Protein AF-A0A949XG87-F1 (afdb_monomer_lite)

pLDDT: mean 87.3, std 11.06, range [51.03, 96.56]

Foldseek 3Di:
DPPCDPVNVVVVVVCCCVVQNPVCVVVVVVVVVVVVVVVVVVVVVVVVVVVVVVVVVVVVVVVVVVVVVVVVVVPPDPD

Secondary structure (DSSP, 8-state):
-----HHHHHHHHHHHHHHH-TTHHHHHHHHHHHHHHHHHHHHHHHHHHHHHHHHHHHHHHHHHHHHHHHHHHHTS---

Structure (mmCIF, N/CA/C/O backbone):
data_AF-A0A949XG87-F1
#
_entry.id   AF-A0A949XG87-F1
#
loop_
_atom_site.group_PDB
_atom_site.id
_atom_site.type_symbol
_atom_site.label_atom_id
_atom_site.label_alt_id
_atom_site.label_comp_id
_atom_site.label_asym_id
_atom_site.label_entity_id
_atom_site.label_seq_id
_atom_site.pdbx_PDB_ins_code
_atom_site.Cartn_x
_atom_site.Cartn_y
_atom_site.Cartn_z
_atom_site.occupancy
_atom_site.B_iso_or_equiv
_atom_site.auth_seq_id
_atom_site.auth_comp_id
_atom_site.auth_asym_id
_atom_site.auth_atom_id
_atom_site.pdbx_PDB_model_num
ATOM 1 N N . MET A 1 1 ? 3.041 -24.405 -3.079 1.00 58.09 1 MET A N 1
ATOM 2 C CA . MET A 1 1 ? 4.410 -23.931 -2.814 1.00 58.09 1 MET A CA 1
ATOM 3 C C . MET A 1 1 ? 4.633 -22.730 -3.717 1.00 58.09 1 MET A C 1
ATOM 5 O O . MET A 1 1 ? 4.420 -22.856 -4.915 1.00 58.09 1 MET A O 1
ATOM 9 N N . LEU A 1 2 ? 4.892 -21.553 -3.145 1.00 59.12 2 LEU A N 1
ATOM 10 C CA . LEU A 1 2 ? 5.339 -20.378 -3.897 1.00 59.12 2 LEU A CA 1
ATOM 11 C C . LEU A 1 2 ? 6.866 -20.351 -3.787 1.00 59.12 2 LEU A C 1
ATOM 13 O O . LEU A 1 2 ? 7.414 -19.572 -3.014 1.00 59.12 2 LEU A O 1
ATOM 17 N N . ASP A 1 3 ? 7.537 -21.246 -4.510 1.00 71.44 3 ASP A N 1
ATOM 18 C CA . ASP A 1 3 ? 8.998 -21.240 -4.649 1.00 71.44 3 ASP A CA 1
ATOM 19 C C . ASP A 1 3 ? 9.396 -20.186 -5.681 1.00 71.44 3 ASP A C 1
ATOM 21 O O . ASP A 1 3 ? 9.899 -20.482 -6.759 1.00 71.44 3 ASP A O 1
ATOM 25 N N . ILE A 1 4 ? 9.093 -18.928 -5.378 1.00 74.88 4 ILE A N 1
ATOM 26 C CA . ILE A 1 4 ? 9.639 -17.818 -6.143 1.00 74.88 4 ILE A CA 1
ATOM 27 C C . ILE A 1 4 ? 11.040 -17.588 -5.584 1.00 74.88 4 ILE A C 1
ATOM 29 O O . ILE A 1 4 ? 11.209 -16.904 -4.572 1.00 74.88 4 ILE A O 1
ATOM 33 N N . ALA A 1 5 ? 12.039 -18.207 -6.206 1.00 85.69 5 ALA A N 1
ATOM 34 C CA . ALA A 1 5 ? 13.421 -17.938 -5.871 1.00 85.69 5 ALA A CA 1
ATOM 35 C C . ALA A 1 5 ? 13.875 -16.609 -6.506 1.00 85.69 5 ALA A C 1
ATOM 37 O O . ALA A 1 5 ? 13.178 -15.954 -7.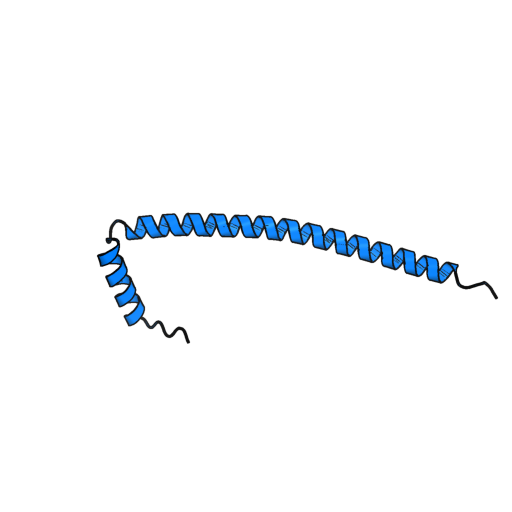290 1.00 85.69 5 ALA A O 1
ATOM 38 N N . TRP A 1 6 ? 15.058 -16.156 -6.091 1.00 90.62 6 TRP A N 1
ATOM 39 C CA . TRP A 1 6 ? 15.667 -14.923 -6.592 1.00 90.62 6 TRP A CA 1
ATOM 40 C C . TRP A 1 6 ? 15.700 -14.817 -8.132 1.00 90.62 6 TRP A C 1
ATOM 42 O O . TRP A 1 6 ? 15.427 -13.724 -8.635 1.00 90.62 6 TRP A O 1
ATOM 52 N N . PRO A 1 7 ? 15.980 -15.891 -8.899 1.00 91.88 7 PRO A N 1
ATOM 53 C CA . PRO A 1 7 ? 15.970 -15.832 -10.361 1.00 91.88 7 PRO A CA 1
ATOM 54 C C . PRO A 1 7 ? 14.594 -15.506 -10.957 1.00 91.88 7 PRO A C 1
ATOM 56 O O . PRO A 1 7 ? 14.499 -14.694 -11.877 1.00 91.88 7 PRO A O 1
ATOM 59 N N . GLU A 1 8 ? 13.518 -16.081 -10.426 1.00 89.81 8 GLU A N 1
ATOM 60 C CA . GLU A 1 8 ? 12.157 -15.885 -10.924 1.00 89.81 8 GLU A CA 1
ATOM 61 C C . GLU A 1 8 ? 11.702 -14.434 -10.739 1.00 89.81 8 GLU A C 1
ATOM 63 O O . GLU A 1 8 ? 11.101 -13.857 -11.648 1.00 89.81 8 GLU A O 1
ATOM 68 N N . LEU A 1 9 ? 12.051 -13.800 -9.611 1.00 92.50 9 LEU A N 1
ATOM 69 C CA . LEU A 1 9 ? 11.779 -12.372 -9.398 1.00 92.50 9 LEU A CA 1
ATOM 70 C C . LEU A 1 9 ? 12.483 -11.489 -10.429 1.00 92.50 9 LEU A C 1
ATOM 72 O O . LEU A 1 9 ? 11.894 -10.516 -10.902 1.00 92.50 9 LEU A O 1
ATOM 76 N N . ILE A 1 10 ? 13.722 -11.824 -10.796 1.00 94.25 10 ILE A N 1
ATOM 77 C CA . ILE A 1 10 ? 14.481 -11.075 -11.804 1.00 94.25 10 ILE A CA 1
ATOM 78 C C . ILE A 1 10 ? 13.814 -11.205 -13.175 1.00 94.25 10 ILE A C 1
ATOM 80 O O . ILE A 1 10 ? 13.659 -10.198 -13.866 1.00 94.25 10 ILE A O 1
ATOM 84 N N . VAL A 1 11 ? 13.372 -12.407 -13.556 1.00 95.44 11 VAL A N 1
ATOM 85 C CA . VAL A 1 11 ? 12.668 -12.634 -14.829 1.00 95.44 11 VAL A CA 1
ATOM 86 C C . VAL A 1 11 ? 11.355 -11.853 -14.871 1.00 95.44 11 VAL A C 1
ATOM 88 O O . VAL A 1 11 ? 11.092 -11.147 -15.844 1.00 95.44 11 VAL A O 1
ATOM 91 N N . ILE A 1 12 ? 10.558 -11.908 -13.802 1.00 93.31 12 ILE A N 1
ATOM 92 C CA . ILE A 1 12 ? 9.305 -11.147 -13.701 1.00 93.31 12 ILE A CA 1
ATOM 93 C C . ILE A 1 12 ? 9.584 -9.641 -13.775 1.00 93.31 12 ILE A C 1
ATOM 95 O O . ILE A 1 12 ? 8.893 -8.922 -14.497 1.00 93.31 12 ILE A O 1
ATOM 99 N N . GLY A 1 13 ? 10.619 -9.162 -13.079 1.00 93.75 13 GLY A N 1
ATOM 100 C CA . GLY A 1 13 ? 11.059 -7.771 -13.135 1.00 93.75 13 GLY A CA 1
ATOM 101 C C . GLY A 1 13 ? 11.461 -7.346 -14.547 1.00 93.75 13 GLY A C 1
ATOM 102 O O . GLY A 1 13 ? 10.993 -6.320 -15.029 1.00 93.75 13 GLY A O 1
ATOM 103 N N . ALA A 1 14 ? 12.260 -8.152 -15.246 1.00 95.69 14 ALA A N 1
ATOM 104 C CA . ALA A 1 14 ? 12.669 -7.880 -16.622 1.00 95.69 14 ALA A CA 1
ATOM 105 C C . ALA A 1 14 ? 11.465 -7.811 -17.574 1.00 95.69 14 ALA A C 1
ATOM 107 O O . ALA A 1 14 ? 11.346 -6.859 -18.345 1.00 95.69 14 ALA A O 1
ATOM 108 N N . VAL A 1 15 ? 10.533 -8.764 -17.478 1.00 95.94 15 VAL A N 1
ATOM 109 C CA . VAL A 1 15 ? 9.299 -8.762 -18.280 1.00 95.94 15 VAL A CA 1
ATOM 110 C C . VAL A 1 15 ? 8.451 -7.528 -17.977 1.00 95.94 15 VAL A C 1
ATOM 112 O O . VAL A 1 15 ? 7.989 -6.868 -18.904 1.00 95.94 15 VAL A O 1
ATOM 115 N N . ALA A 1 16 ? 8.287 -7.165 -16.704 1.00 94.75 16 ALA A N 1
ATOM 116 C CA . ALA A 1 16 ? 7.540 -5.974 -16.311 1.00 94.75 16 ALA A CA 1
ATOM 117 C C . ALA A 1 16 ? 8.183 -4.685 -16.853 1.00 94.75 16 ALA A C 1
ATOM 119 O O . ALA A 1 16 ? 7.477 -3.801 -17.340 1.00 94.75 16 ALA A O 1
ATOM 120 N N . LEU A 1 17 ? 9.516 -4.591 -16.826 1.00 95.50 17 LEU A N 1
ATOM 121 C CA . LEU A 1 17 ? 10.256 -3.460 -17.388 1.00 95.50 17 LEU A CA 1
ATOM 122 C C . LEU A 1 17 ? 10.101 -3.359 -18.909 1.00 95.50 17 LEU A C 1
ATOM 124 O O . LEU A 1 17 ? 9.996 -2.246 -19.413 1.00 95.50 17 LEU A O 1
ATOM 128 N N . VAL A 1 18 ? 10.067 -4.478 -19.636 1.00 96.12 18 VAL A N 1
ATOM 129 C CA . VAL A 1 18 ? 9.875 -4.480 -21.098 1.00 96.12 18 VAL A CA 1
ATOM 130 C C . VAL A 1 18 ? 8.423 -4.185 -21.476 1.00 96.12 18 VAL A C 1
ATOM 132 O O . VAL A 1 18 ? 8.177 -3.402 -22.388 1.00 96.12 18 VAL A O 1
ATOM 135 N N . ALA A 1 19 ? 7.459 -4.787 -20.779 1.00 95.81 19 ALA A N 1
ATOM 136 C CA . ALA A 1 19 ? 6.041 -4.671 -21.109 1.00 95.81 19 ALA A CA 1
ATOM 137 C C . ALA A 1 19 ? 5.448 -3.301 -20.747 1.00 95.81 19 ALA A C 1
ATOM 139 O O . ALA A 1 19 ? 4.636 -2.764 -21.496 1.00 95.81 19 ALA A O 1
ATOM 140 N N . ILE A 1 20 ? 5.826 -2.752 -19.588 1.00 94.12 20 ILE A N 1
ATOM 141 C CA . ILE A 1 20 ? 5.283 -1.488 -19.067 1.00 94.12 20 ILE A CA 1
ATOM 142 C C . ILE A 1 20 ? 6.256 -0.333 -19.318 1.00 94.12 20 ILE A C 1
ATOM 144 O O . ILE A 1 20 ? 5.825 0.790 -19.555 1.00 94.12 20 ILE A O 1
ATOM 148 N N . GLY A 1 21 ? 7.563 -0.597 -19.282 1.00 95.25 21 GLY A N 1
ATOM 149 C CA . GLY A 1 21 ? 8.608 0.419 -19.361 1.00 95.25 21 GLY A CA 1
ATOM 150 C C . GLY A 1 21 ? 9.182 0.787 -17.981 1.00 95.25 21 GLY A C 1
ATOM 151 O O . GLY A 1 21 ? 8.435 0.928 -17.007 1.00 95.25 21 GLY A O 1
ATOM 152 N N . PRO A 1 22 ? 10.504 1.029 -17.866 1.00 93.31 22 PRO A N 1
ATOM 153 C CA . PRO A 1 22 ? 11.162 1.353 -16.593 1.00 93.31 22 PRO A CA 1
ATOM 154 C C . PRO A 1 22 ? 10.683 2.666 -15.960 1.00 93.31 22 PRO A C 1
ATOM 156 O O . PRO A 1 22 ? 10.756 2.827 -14.745 1.00 93.31 22 PRO A O 1
ATOM 159 N N . LYS A 1 23 ? 10.196 3.615 -16.768 1.00 94.50 23 LYS A N 1
ATOM 160 C CA . LYS A 1 23 ? 9.699 4.916 -16.290 1.00 94.50 23 LYS A CA 1
ATOM 161 C C . LYS A 1 23 ? 8.249 4.857 -15.808 1.00 94.50 23 LYS A C 1
ATOM 163 O O . LYS A 1 23 ? 7.872 5.631 -14.931 1.00 94.50 23 LYS A O 1
ATOM 168 N N . ASP A 1 24 ? 7.460 3.934 -16.346 1.00 95.31 24 ASP A N 1
ATOM 169 C CA . ASP A 1 24 ? 6.045 3.782 -16.009 1.00 95.31 24 ASP A CA 1
ATOM 170 C C . ASP A 1 24 ? 5.823 2.790 -14.862 1.00 95.31 24 ASP A C 1
ATOM 172 O O . ASP A 1 24 ? 4.869 2.948 -14.098 1.00 95.31 24 ASP A O 1
ATOM 176 N N . LEU A 1 25 ? 6.741 1.839 -14.648 1.00 94.38 25 LEU A N 1
ATOM 177 C CA . LEU A 1 25 ? 6.674 0.888 -13.534 1.00 94.38 25 LEU A CA 1
ATOM 178 C C . LEU A 1 25 ? 6.516 1.572 -12.154 1.00 94.38 25 LEU A C 1
ATOM 180 O O . LEU A 1 25 ? 5.590 1.203 -11.425 1.00 94.38 25 LEU A O 1
ATOM 184 N N . PRO A 1 26 ? 7.295 2.617 -11.793 1.00 93.00 26 PRO A N 1
ATOM 185 C CA . PRO A 1 26 ? 7.106 3.332 -10.529 1.00 93.00 26 PRO A CA 1
ATOM 186 C C . PRO A 1 26 ? 5.722 3.980 -10.438 1.00 93.00 26 PRO A C 1
ATOM 188 O O . PRO A 1 26 ? 5.058 3.922 -9.403 1.00 93.00 26 PRO A O 1
ATOM 191 N N . LYS A 1 27 ? 5.236 4.560 -11.541 1.00 95.19 27 LYS A N 1
ATOM 192 C CA . LYS A 1 27 ? 3.919 5.205 -11.609 1.00 95.19 27 LYS A CA 1
ATOM 193 C C . LYS A 1 27 ? 2.790 4.198 -11.37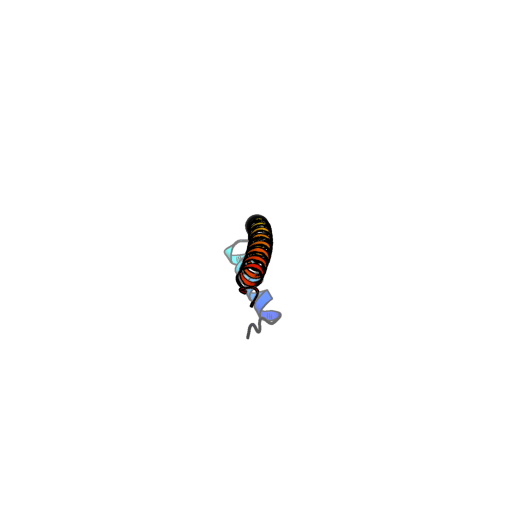8 1.00 95.19 27 LYS A C 1
ATOM 195 O O . LYS A 1 27 ? 1.853 4.504 -10.635 1.00 95.19 27 LYS A O 1
ATOM 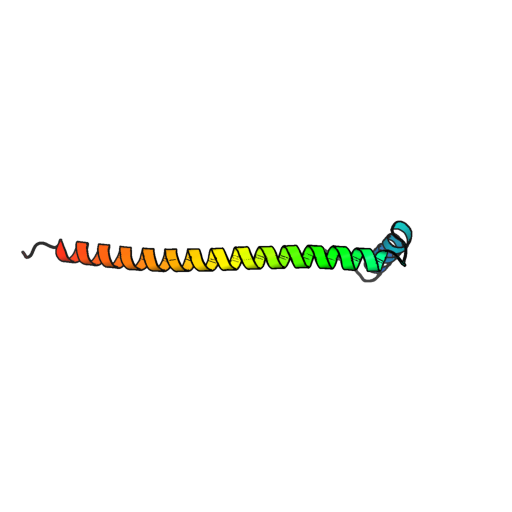200 N N . VAL A 1 28 ? 2.901 2.999 -11.954 1.00 94.62 28 VAL A N 1
ATOM 201 C CA . VAL A 1 28 ? 1.963 1.886 -11.744 1.00 94.62 28 VAL A CA 1
ATOM 202 C C . VAL A 1 28 ? 2.012 1.401 -10.296 1.00 94.62 28 VAL A C 1
ATOM 204 O O . VAL A 1 28 ? 0.962 1.291 -9.666 1.00 94.62 28 VAL A O 1
ATOM 207 N N . MET A 1 29 ? 3.203 1.204 -9.721 1.00 94.81 29 MET A N 1
ATOM 208 C CA . MET A 1 29 ? 3.351 0.826 -8.309 1.00 94.81 29 MET A CA 1
ATOM 209 C C . MET A 1 29 ? 2.716 1.857 -7.369 1.00 94.81 29 MET A C 1
ATOM 211 O O . MET A 1 29 ? 1.994 1.487 -6.445 1.00 94.81 29 MET A O 1
ATOM 215 N N . HIS A 1 30 ? 2.909 3.154 -7.622 1.00 95.62 30 HIS A N 1
ATOM 216 C CA . HIS A 1 30 ? 2.257 4.212 -6.848 1.00 95.62 30 HIS A CA 1
ATOM 217 C C . HIS A 1 30 ? 0.733 4.201 -7.011 1.00 95.62 30 HIS A C 1
ATOM 219 O O . HIS A 1 30 ? 0.007 4.414 -6.038 1.00 95.62 30 HIS A O 1
ATOM 225 N N . ALA A 1 31 ? 0.224 3.960 -8.221 1.00 95.94 31 ALA A N 1
ATOM 226 C CA . ALA A 1 31 ? -1.211 3.873 -8.468 1.00 95.94 31 ALA A CA 1
ATOM 227 C C . ALA A 1 31 ? -1.840 2.684 -7.726 1.00 95.94 31 ALA A C 1
ATOM 229 O O . ALA A 1 31 ? -2.807 2.880 -6.984 1.00 95.94 31 ALA A O 1
ATOM 230 N N . LEU A 1 32 ? -1.239 1.498 -7.855 1.00 96.19 32 LEU A N 1
ATOM 231 C CA . LEU A 1 32 ? -1.635 0.281 -7.146 1.00 96.19 32 LEU A CA 1
ATOM 232 C C . LEU A 1 32 ? -1.553 0.475 -5.631 1.00 96.19 32 LEU A C 1
ATOM 234 O O . LEU A 1 32 ? -2.513 0.186 -4.926 1.00 96.19 32 LEU A O 1
ATOM 238 N N . GLY A 1 33 ? -0.461 1.053 -5.126 1.00 95.38 33 GLY A N 1
ATOM 239 C CA . GLY A 1 33 ? -0.286 1.332 -3.702 1.00 95.38 33 GLY A CA 1
ATOM 240 C C . GLY A 1 33 ? -1.381 2.240 -3.140 1.00 95.38 33 GLY A C 1
ATOM 241 O O . GLY A 1 33 ? -1.946 1.953 -2.084 1.00 95.38 33 GLY A O 1
ATOM 242 N N . ARG A 1 34 ? -1.759 3.299 -3.868 1.00 96.56 34 ARG A N 1
ATOM 243 C CA . ARG A 1 34 ? -2.879 4.168 -3.470 1.00 96.56 34 ARG A CA 1
ATOM 244 C C . ARG A 1 34 ? -4.214 3.427 -3.470 1.00 96.56 34 ARG A C 1
ATOM 246 O O . ARG A 1 34 ? -5.025 3.664 -2.579 1.00 96.56 34 ARG A O 1
ATOM 253 N N . TRP A 1 35 ? -4.458 2.563 -4.452 1.00 96.56 35 TRP A N 1
ATOM 254 C CA . TRP A 1 35 ? -5.692 1.776 -4.534 1.00 96.56 35 TRP A CA 1
ATOM 255 C C . TRP A 1 35 ? -5.794 0.765 -3.394 1.00 96.56 35 TRP A C 1
ATOM 257 O O . TRP A 1 35 ? -6.793 0.755 -2.677 1.00 96.56 35 TRP A O 1
ATOM 267 N N . THR A 1 36 ? -4.731 0.001 -3.147 1.00 96.25 36 THR A N 1
ATOM 268 C CA . THR A 1 36 ? -4.655 -0.936 -2.022 1.00 96.25 36 THR A CA 1
ATOM 269 C C . THR A 1 36 ? -4.783 -0.211 -0.683 1.00 96.25 36 THR A C 1
ATOM 271 O O . THR A 1 36 ? -5.478 -0.688 0.211 1.00 96.25 36 THR A O 1
ATOM 274 N N . GLY A 1 37 ? -4.183 0.975 -0.540 1.00 96.12 37 GLY A N 1
ATOM 275 C CA . GLY A 1 37 ? -4.329 1.808 0.655 1.00 96.12 37 GLY A CA 1
ATOM 276 C C . GLY A 1 37 ? -5.775 2.243 0.907 1.00 96.12 37 GLY A C 1
ATOM 277 O O . GLY A 1 37 ? -6.264 2.133 2.031 1.00 96.12 37 GLY A O 1
ATOM 278 N N . LYS A 1 38 ? -6.490 2.672 -0.142 1.00 96.31 38 LYS A N 1
ATOM 279 C CA . LYS A 1 38 ? -7.922 3.003 -0.056 1.00 96.31 38 LYS A CA 1
ATOM 280 C C . LYS A 1 38 ? -8.764 1.788 0.328 1.00 96.31 38 LYS A C 1
ATOM 282 O O . LYS A 1 38 ? -9.596 1.895 1.223 1.00 96.31 38 LYS A O 1
ATOM 287 N N . ALA A 1 39 ? -8.515 0.637 -0.296 1.00 96.25 39 ALA A N 1
ATOM 288 C CA . ALA A 1 39 ? -9.211 -0.604 0.031 1.00 96.25 39 ALA A CA 1
ATOM 289 C C . ALA A 1 39 ? -8.970 -1.019 1.492 1.00 96.25 39 ALA A C 1
ATOM 291 O O . ALA A 1 39 ? -9.913 -1.336 2.211 1.00 96.25 39 ALA A O 1
ATOM 292 N N . ARG A 1 40 ? -7.720 -0.938 1.972 1.00 96.06 40 ARG A N 1
ATOM 293 C CA . ARG A 1 40 ? -7.375 -1.234 3.370 1.00 96.06 40 ARG A CA 1
ATOM 294 C C . ARG A 1 40 ? -8.113 -0.318 4.343 1.00 96.06 40 ARG A C 1
ATOM 296 O O . ARG A 1 40 ? -8.636 -0.811 5.337 1.00 96.06 40 ARG A O 1
ATOM 303 N N . ARG A 1 41 ? -8.172 0.984 4.053 1.00 95.62 41 ARG A N 1
ATOM 304 C CA . ARG A 1 41 ? -8.887 1.960 4.884 1.00 95.62 41 ARG A CA 1
ATOM 305 C C . ARG A 1 41 ? -10.389 1.674 4.932 1.00 95.62 41 ARG A C 1
ATOM 307 O O . ARG A 1 41 ? -10.956 1.637 6.014 1.00 95.62 41 ARG A O 1
ATOM 31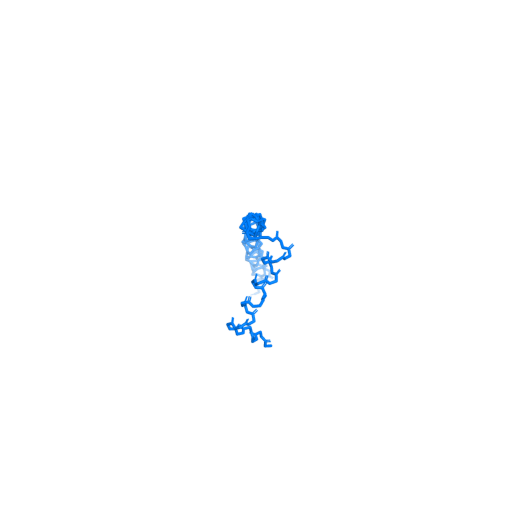4 N N . MET A 1 42 ? -11.002 1.371 3.789 1.00 95.62 42 MET A N 1
ATOM 315 C CA . MET A 1 42 ? -12.413 0.979 3.723 1.00 95.62 42 MET A CA 1
ATOM 316 C C . MET A 1 42 ? -12.696 -0.278 4.559 1.00 95.62 42 MET A C 1
ATOM 318 O O . MET A 1 42 ? -13.659 -0.320 5.316 1.00 95.62 42 MET A O 1
ATOM 322 N N . VAL A 1 43 ? -11.827 -1.291 4.486 1.00 95.38 43 VAL A N 1
ATOM 323 C CA . VAL A 1 43 ? -11.950 -2.500 5.318 1.00 95.38 43 VAL A CA 1
ATOM 324 C C . VAL A 1 43 ? -11.808 -2.176 6.807 1.00 95.38 43 VAL A C 1
ATOM 326 O O . VAL A 1 43 ? -12.498 -2.779 7.623 1.00 95.38 43 VAL A O 1
ATOM 329 N N . GLN A 1 44 ? -10.930 -1.242 7.183 1.00 95.19 44 GLN A N 1
ATOM 330 C CA . GLN A 1 44 ? -10.795 -0.802 8.575 1.00 95.19 44 GLN A CA 1
ATOM 331 C C . GLN A 1 44 ? -12.060 -0.100 9.081 1.00 95.19 44 GLN A C 1
ATOM 333 O O . GLN A 1 44 ? -12.479 -0.370 10.201 1.00 95.19 44 GLN A O 1
ATOM 338 N N . GLU A 1 45 ? -12.688 0.734 8.254 1.00 93.06 45 GLU A N 1
ATOM 339 C CA . GLU A 1 45 ? -13.956 1.398 8.582 1.00 93.06 45 GLU A CA 1
ATOM 340 C C . GLU A 1 45 ? -15.090 0.371 8.767 1.00 93.06 45 GLU A C 1
ATOM 342 O O . GLU A 1 45 ? -15.809 0.414 9.761 1.00 93.06 45 GLU A O 1
ATOM 347 N N . VAL A 1 46 ? -15.195 -0.630 7.882 1.00 93.38 46 VAL A N 1
ATOM 348 C CA . VAL A 1 46 ? -16.184 -1.718 8.015 1.00 93.38 46 VAL A CA 1
ATOM 349 C C . VAL A 1 46 ? -15.944 -2.560 9.271 1.00 93.38 46 VAL A C 1
ATOM 351 O O . VAL A 1 46 ? -16.896 -2.868 9.982 1.00 93.38 46 VAL A O 1
ATOM 354 N N . LYS A 1 47 ? -14.688 -2.917 9.566 1.00 92.06 47 LYS A N 1
ATOM 355 C CA . LYS A 1 47 ? -14.339 -3.650 10.793 1.00 92.06 47 LYS A CA 1
ATOM 356 C C . LYS A 1 47 ? -14.711 -2.861 12.046 1.00 92.06 47 LYS A C 1
ATOM 358 O O . LYS A 1 47 ? -15.354 -3.423 12.918 1.00 92.06 47 LYS A O 1
ATOM 363 N N . GLY A 1 48 ? -14.397 -1.564 12.088 1.00 91.69 48 GLY A N 1
ATOM 364 C CA . GLY A 1 48 ? -14.769 -0.703 13.214 1.00 91.69 48 GLY A CA 1
ATOM 365 C C . GLY A 1 48 ? -16.282 -0.647 13.446 1.00 91.69 48 GLY A C 1
ATOM 366 O O . GLY A 1 48 ? -16.734 -0.748 14.583 1.00 91.69 48 GLY A O 1
ATOM 367 N N . ASN A 1 49 ? -17.072 -0.578 12.372 1.00 88.31 49 ASN A N 1
ATOM 368 C CA . ASN A 1 49 ? -18.534 -0.593 12.471 1.00 88.31 49 ASN A CA 1
ATOM 369 C C . ASN A 1 49 ? -19.077 -1.950 12.955 1.00 88.31 49 ASN A C 1
ATOM 371 O O . ASN A 1 49 ? -20.028 -1.995 13.731 1.00 88.31 49 ASN A O 1
ATOM 375 N N . LEU A 1 50 ? -18.479 -3.060 12.509 1.00 87.31 50 LEU A N 1
ATOM 376 C CA . LEU A 1 50 ? -18.848 -4.408 12.952 1.00 87.31 50 LEU A CA 1
ATOM 377 C C . LEU A 1 50 ? -18.494 -4.650 14.422 1.00 87.31 50 LEU A C 1
ATOM 379 O O . LEU A 1 50 ? -19.293 -5.238 15.144 1.00 87.31 50 LEU A O 1
ATOM 383 N N . ASP A 1 51 ? -17.330 -4.181 14.872 1.00 87.19 51 ASP A N 1
ATOM 384 C CA . ASP A 1 51 ? -16.898 -4.310 16.266 1.00 87.19 51 ASP A CA 1
ATOM 385 C C . ASP A 1 51 ? -17.861 -3.572 17.211 1.00 87.19 51 ASP A C 1
ATOM 387 O O . ASP A 1 51 ? -18.228 -4.102 18.261 1.00 87.19 51 ASP A O 1
ATOM 391 N N . GLN A 1 52 ? -18.348 -2.396 16.804 1.00 84.81 52 GLN A N 1
ATOM 392 C CA . GLN A 1 52 ? -19.361 -1.649 17.550 1.00 84.81 52 GLN A CA 1
ATOM 393 C C . GLN A 1 52 ? -20.702 -2.399 17.627 1.00 84.81 52 GLN A C 1
ATOM 395 O O . GLN A 1 52 ? -21.271 -2.534 18.709 1.00 84.81 52 GLN A O 1
ATOM 400 N N . LEU A 1 53 ? -21.177 -2.950 16.505 1.00 81.56 53 LEU A N 1
ATOM 401 C CA . LEU A 1 53 ? -22.412 -3.745 16.461 1.00 81.56 53 LEU A CA 1
ATOM 402 C C . LEU A 1 53 ? -22.314 -5.025 17.302 1.00 81.56 53 LEU A C 1
ATOM 404 O O . LEU A 1 53 ? -23.266 -5.394 17.991 1.00 81.56 53 LEU A O 1
ATOM 408 N N . ASN A 1 54 ? -21.167 -5.704 17.266 1.00 87.38 54 ASN A N 1
ATOM 409 C CA . ASN A 1 54 ? -20.925 -6.895 18.076 1.00 87.38 54 ASN A CA 1
ATOM 410 C C . ASN A 1 54 ? -20.963 -6.564 19.568 1.00 87.38 54 ASN A C 1
ATOM 412 O O . ASN A 1 54 ? -21.606 -7.282 20.330 1.00 87.38 54 ASN A O 1
ATOM 416 N N . TYR A 1 55 ? -20.331 -5.460 19.976 1.00 84.19 55 TYR A N 1
ATOM 417 C CA . TYR A 1 55 ? -20.356 -5.006 21.363 1.00 84.19 55 TYR A CA 1
ATOM 418 C C . TYR A 1 55 ? -21.785 -4.711 21.844 1.00 84.19 55 TYR A C 1
ATOM 420 O O . TYR A 1 55 ? -22.195 -5.194 22.898 1.00 84.19 55 TYR A O 1
ATOM 428 N N . GLU A 1 56 ? -22.576 -3.985 21.050 1.00 81.38 56 GLU A N 1
ATOM 429 C CA . GLU A 1 56 ? -23.982 -3.699 21.369 1.00 81.38 56 GLU A CA 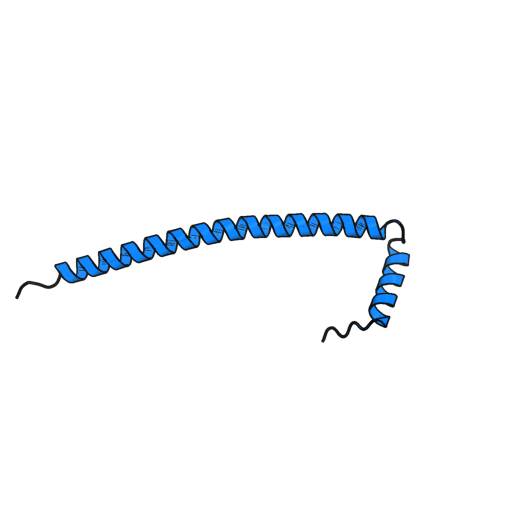1
ATOM 430 C C . GLU A 1 56 ? -24.822 -4.978 21.477 1.00 81.38 56 GLU A C 1
ATOM 432 O O . GLU A 1 56 ? -25.629 -5.125 22.397 1.00 81.38 56 GLU A O 1
ATOM 437 N N . THR A 1 57 ? -24.594 -5.930 20.571 1.00 85.12 57 THR A N 1
ATOM 438 C CA . THR A 1 57 ? -25.290 -7.221 20.570 1.00 85.12 57 THR A CA 1
ATOM 439 C C . THR A 1 57 ? -24.933 -8.042 21.808 1.00 85.12 57 THR A C 1
ATOM 441 O O . THR A 1 57 ? -25.825 -8.597 22.450 1.00 85.12 57 THR A O 1
ATOM 444 N N . GLU A 1 58 ? -23.655 -8.080 22.192 1.00 83.88 58 GLU A N 1
ATOM 445 C CA . GLU A 1 58 ? -23.196 -8.800 23.381 1.00 83.88 58 GLU A CA 1
ATOM 446 C C . GLU A 1 58 ? -23.800 -8.211 24.666 1.00 83.88 58 GLU A C 1
ATOM 448 O O . GLU A 1 58 ? -24.273 -8.951 25.533 1.00 83.88 58 GLU A O 1
ATOM 453 N N . VAL A 1 59 ? -23.840 -6.881 24.786 1.00 85.38 59 VAL A N 1
ATOM 454 C CA . VAL A 1 59 ? -24.453 -6.197 25.936 1.00 85.38 59 VAL A CA 1
ATOM 455 C C . VAL A 1 59 ? -25.961 -6.462 25.995 1.00 85.38 59 VAL A C 1
ATOM 457 O O . VAL A 1 59 ? -26.484 -6.805 27.058 1.00 85.38 59 VAL A O 1
ATOM 460 N N . ALA A 1 60 ? -26.660 -6.364 24.861 1.00 86.38 60 ALA A N 1
ATOM 461 C CA . ALA A 1 60 ? -28.092 -6.646 24.782 1.00 86.38 60 ALA A CA 1
ATOM 462 C C . ALA A 1 60 ? -28.419 -8.105 25.150 1.00 86.38 60 ALA A C 1
ATOM 464 O O . ALA A 1 60 ? -29.420 -8.376 25.820 1.00 86.38 60 ALA A O 1
ATOM 465 N N . GLU A 1 61 ? -27.569 -9.052 24.748 1.00 87.94 61 GLU A N 1
ATOM 466 C CA . GLU A 1 61 ? -27.744 -10.465 25.078 1.00 87.94 61 GLU A CA 1
ATOM 467 C C . GLU A 1 61 ? -27.530 -10.736 26.576 1.00 87.94 61 GLU A C 1
ATOM 469 O O . GLU A 1 61 ? -28.306 -11.479 27.182 1.00 87.94 61 GLU A O 1
ATOM 474 N N . ARG A 1 62 ? -26.529 -10.098 27.200 1.00 87.12 62 ARG A N 1
ATOM 475 C CA . ARG A 1 62 ? -26.280 -10.199 28.649 1.00 87.12 62 ARG A CA 1
ATOM 476 C C . ARG A 1 62 ? -27.477 -9.707 29.463 1.00 87.12 62 ARG A C 1
ATOM 478 O O . ARG A 1 62 ? -27.951 -10.444 30.324 1.00 87.12 62 ARG A O 1
ATOM 485 N N . LEU A 1 63 ? -28.019 -8.532 29.135 1.00 87.69 63 LEU A N 1
ATOM 486 C CA . LEU A 1 63 ? -29.193 -7.974 29.821 1.00 87.69 63 LEU A CA 1
ATOM 487 C C . LEU A 1 63 ? -30.420 -8.887 29.683 1.00 87.69 63 LEU A C 1
ATOM 489 O O . LEU A 1 63 ? -31.091 -9.179 30.670 1.00 87.69 63 LEU A O 1
ATOM 493 N N . ARG A 1 64 ? -30.672 -9.428 28.482 1.00 88.62 64 ARG A N 1
ATOM 494 C CA . ARG A 1 64 ? -31.757 -10.401 28.263 1.00 88.62 64 ARG A CA 1
ATOM 495 C C . ARG A 1 64 ? -31.599 -11.671 29.091 1.00 88.62 64 ARG A C 1
ATOM 497 O O . ARG A 1 64 ? -32.594 -12.202 29.582 1.00 88.62 64 ARG A O 1
ATOM 504 N N . ARG A 1 65 ? -30.374 -12.188 29.227 1.00 87.50 65 ARG A N 1
ATOM 505 C CA . ARG A 1 65 ? -30.104 -13.375 30.052 1.00 87.50 65 ARG A CA 1
ATOM 506 C C . ARG A 1 65 ? -30.342 -13.090 31.533 1.00 87.50 65 ARG A C 1
ATOM 508 O O . ARG A 1 65 ? -30.907 -13.941 32.212 1.00 87.50 65 ARG A O 1
ATOM 515 N N . GLU A 1 66 ? -29.969 -11.907 32.015 1.00 86.88 66 GLU A N 1
ATOM 516 C CA . GLU A 1 66 ? -30.244 -11.483 33.392 1.00 86.88 66 GLU A CA 1
ATOM 517 C C . GLU A 1 66 ? -31.747 -11.339 33.658 1.00 86.88 66 GLU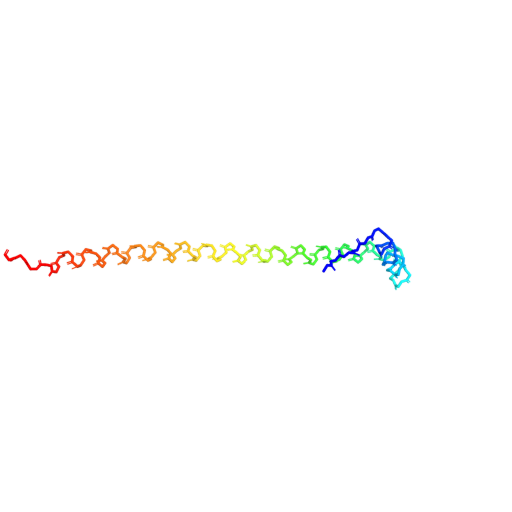 A C 1
ATOM 519 O O . GLU A 1 66 ? -32.242 -11.857 34.657 1.00 86.88 66 GLU A O 1
ATOM 524 N N . GLU A 1 67 ? -32.502 -10.709 32.754 1.00 85.75 67 GLU A N 1
ATOM 525 C CA . GLU A 1 67 ? -33.963 -10.599 32.871 1.00 85.75 67 GLU A CA 1
ATOM 526 C C . GLU A 1 67 ? -34.654 -11.968 32.847 1.00 85.75 67 GLU A C 1
ATOM 528 O O . GLU A 1 67 ? -35.569 -12.220 33.633 1.00 85.75 67 GLU A O 1
ATOM 533 N N . ALA A 1 68 ? -34.206 -12.873 31.973 1.00 86.00 68 ALA A N 1
ATOM 534 C CA . ALA A 1 68 ? -34.726 -14.235 31.906 1.00 86.00 68 ALA A CA 1
ATOM 535 C C . ALA A 1 68 ? -34.416 -15.031 33.184 1.00 86.00 68 ALA A C 1
ATOM 537 O O . ALA A 1 68 ? -35.280 -15.761 33.669 1.00 86.00 68 ALA A O 1
ATOM 538 N N . ALA A 1 69 ? -33.219 -14.858 33.754 1.00 84.62 69 ALA A N 1
ATOM 539 C CA . ALA A 1 69 ? -32.842 -15.472 35.023 1.00 84.62 69 ALA A CA 1
ATOM 540 C C . ALA A 1 69 ? -33.695 -14.938 36.184 1.00 84.62 69 ALA A C 1
ATOM 542 O O . ALA A 1 69 ? -34.234 -15.734 36.949 1.00 84.62 69 ALA A O 1
ATOM 543 N N . LYS A 1 70 ? -33.913 -13.617 36.261 1.00 84.12 70 LYS A N 1
ATOM 544 C CA . LYS A 1 70 ? -34.766 -13.000 37.292 1.00 84.12 70 LYS A CA 1
ATOM 545 C C . LYS A 1 70 ? -36.225 -13.442 37.189 1.00 84.12 70 LYS A C 1
ATOM 547 O O . LYS A 1 70 ? -36.821 -13.799 38.200 1.00 84.12 70 LYS A O 1
ATOM 552 N N . LYS A 1 71 ? -36.785 -13.506 35.975 1.00 80.81 71 LYS A N 1
ATOM 553 C CA . LYS A 1 71 ? -38.141 -14.040 35.754 1.00 80.81 71 LYS A CA 1
ATOM 554 C C . LYS A 1 71 ? -38.265 -15.510 36.145 1.00 80.81 71 LYS A C 1
ATOM 556 O O . LYS A 1 71 ? -39.292 -15.907 36.688 1.00 80.81 71 LYS A O 1
ATOM 561 N N . ALA A 1 72 ? -37.245 -16.320 35.864 1.00 76.81 72 ALA A N 1
ATOM 562 C CA . ALA A 1 72 ? -37.228 -17.721 36.271 1.00 76.81 72 ALA A CA 1
ATOM 563 C C . ALA A 1 72 ? -37.181 -17.863 37.803 1.00 76.81 72 ALA A C 1
ATOM 565 O O . ALA A 1 72 ? -37.817 -18.764 38.352 1.00 76.81 72 ALA A O 1
ATOM 566 N N . GLU A 1 73 ? -36.486 -16.956 38.489 1.00 70.56 73 GLU A N 1
ATOM 567 C CA . GLU A 1 73 ? -36.388 -16.927 39.949 1.00 70.56 73 GLU A CA 1
ATOM 568 C C . GLU A 1 73 ? -37.700 -16.477 40.619 1.00 70.56 73 GLU A C 1
ATOM 570 O O . GLU A 1 73 ? -38.160 -17.146 41.540 1.00 70.56 73 GLU A O 1
ATOM 575 N N . GLU A 1 74 ? -38.373 -15.445 40.093 1.00 68.50 74 GLU A N 1
ATOM 576 C CA . GLU A 1 74 ? -39.710 -15.015 40.554 1.00 68.50 74 GLU A CA 1
ATOM 577 C C . GLU A 1 74 ? -40.816 -16.043 40.265 1.00 68.50 74 GLU A C 1
ATOM 579 O O . GLU A 1 74 ? -41.837 -16.072 40.949 1.00 68.50 74 GLU A O 1
ATOM 584 N N . SER A 1 75 ? -40.631 -16.905 39.260 1.00 64.44 75 SER A N 1
ATOM 585 C CA . SER A 1 75 ? -41.623 -17.920 38.883 1.00 64.44 75 SER A CA 1
ATOM 586 C C . SER A 1 75 ? -41.590 -19.195 39.731 1.00 64.44 75 SER A C 1
ATOM 588 O O . SER A 1 75 ? -42.461 -20.049 39.555 1.00 64.44 75 SER A O 1
ATOM 590 N N . LYS A 1 76 ? -40.627 -19.354 40.656 1.00 62.12 76 LYS A N 1
ATOM 591 C CA . LYS A 1 76 ? -40.669 -20.468 41.613 1.00 62.12 76 LYS A CA 1
ATOM 592 C C . LYS A 1 76 ? -41.770 -20.186 42.643 1.00 62.12 76 LYS A C 1
ATOM 594 O O . LYS A 1 76 ? -41.628 -19.246 43.422 1.00 62.12 76 LYS A O 1
ATOM 599 N N . PRO A 1 77 ? -42.867 -20.968 42.661 1.00 57.59 77 PRO A N 1
ATOM 600 C CA . PRO A 1 77 ? -43.932 -20.756 43.623 1.00 57.59 77 PRO A CA 1
ATOM 601 C C . PRO A 1 77 ? -43.369 -21.025 45.017 1.00 57.59 77 PRO A C 1
ATOM 603 O O . PRO A 1 77 ? -42.766 -22.070 45.260 1.00 57.59 77 PRO A O 1
ATOM 606 N N . ASN A 1 78 ? -43.544 -20.048 45.903 1.00 57.09 78 ASN A N 1
ATOM 607 C CA . ASN A 1 78 ? -43.321 -20.177 47.334 1.00 57.09 78 ASN A CA 1
ATOM 608 C C . ASN A 1 78 ? -44.249 -21.287 47.858 1.00 57.09 78 ASN A C 1
ATOM 610 O O . ASN A 1 78 ? -45.440 -21.044 48.064 1.00 57.09 78 ASN A O 1
ATOM 614 N N . GLY A 1 79 ? -43.715 -22.507 47.944 1.00 51.03 79 GLY A N 1
ATOM 615 C CA . GLY A 1 79 ? -44.359 -23.692 48.508 1.00 51.03 79 GLY A CA 1
ATOM 616 C C . GLY A 1 79 ? -43.911 -23.925 49.936 1.00 51.03 79 GLY A C 1
ATOM 617 O O . GLY A 1 79 ? -42.700 -23.742 50.194 1.00 51.03 79 GLY A O 1
#

Radius of gyration: 28.36 Å; chains: 1; bounding box: 60×29×70 Å

Sequence (79 aa):
MLDIAWPELIVIGAVALVAIGPKDLPKVMHALGRWTGKARRMVQEVKGNLDQLNYETEVAERLRREEAAKKAEESKPNG